Protein AF-A0A4U2DDN2-F1 (afdb_monomer_lite)

Radius of gy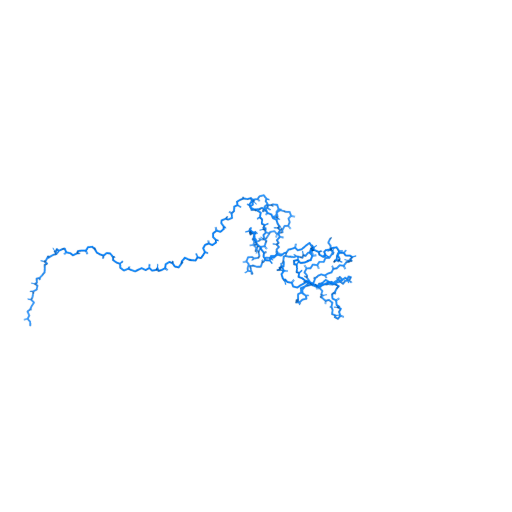ration: 30.05 Å; chains: 1; bounding box: 52×94×70 Å

Secondary structure (DSSP, 8-state):
---------------------------------PPTT-EEEEEEEETTT--EEEEEEEESSHHHHHHHHHHT----TTEEEEEES--SEE--TTBSS-EETT-EEEEEES---SSPPTT---SEEEEGGGTGGGHHHHTTS-EEEE-TT--EEEES--

Structure (mmCIF, N/CA/C/O backbone):
data_AF-A0A4U2DDN2-F1
#
_entry.id   AF-A0A4U2DDN2-F1
#
loop_
_atom_site.group_PDB
_atom_site.id
_atom_site.type_symbol
_atom_site.label_atom_id
_atom_site.label_alt_id
_atom_site.label_comp_id
_atom_site.label_asym_id
_atom_site.label_entity_id
_atom_site.label_seq_id
_atom_site.pdbx_PDB_ins_code
_atom_site.Cartn_x
_atom_site.Cartn_y
_atom_site.Cartn_z
_atom_site.occupancy
_atom_site.B_iso_or_equiv
_atom_site.auth_seq_id
_atom_site.auth_comp_id
_atom_site.auth_asym_id
_atom_site.auth_atom_id
_atom_site.pdbx_PDB_model_num
ATOM 1 N N . MET A 1 1 ? 34.242 -80.329 -28.094 1.00 45.47 1 MET A N 1
ATOM 2 C CA . MET A 1 1 ? 35.420 -79.577 -28.574 1.00 45.47 1 MET A CA 1
ATOM 3 C C . MET A 1 1 ? 35.323 -79.455 -30.085 1.00 45.47 1 MET A C 1
ATOM 5 O O . MET A 1 1 ? 35.301 -80.494 -30.723 1.00 45.47 1 MET A O 1
ATOM 9 N N . ALA A 1 2 ? 35.199 -78.236 -30.619 1.00 41.28 2 ALA A N 1
ATOM 10 C CA . ALA A 1 2 ? 35.691 -77.794 -31.934 1.00 41.28 2 ALA A CA 1
ATOM 11 C C . ALA A 1 2 ? 35.120 -76.393 -32.226 1.00 41.28 2 ALA A C 1
ATOM 13 O O . ALA A 1 2 ? 33.911 -76.209 -32.323 1.00 41.28 2 ALA A O 1
ATOM 14 N N . GLN A 1 3 ? 36.016 -75.411 -32.307 1.00 37.06 3 GLN A N 1
ATOM 15 C CA . GLN A 1 3 ? 35.771 -74.051 -32.787 1.00 37.06 3 GLN A CA 1
ATOM 16 C C . GLN A 1 3 ? 35.784 -74.025 -34.325 1.00 37.06 3 GLN A C 1
ATOM 18 O O . GLN A 1 3 ? 36.588 -74.747 -34.909 1.00 37.06 3 GLN A O 1
ATOM 23 N N . ARG A 1 4 ? 35.019 -73.123 -34.962 1.00 39.59 4 ARG A N 1
ATOM 24 C CA . ARG A 1 4 ? 35.520 -71.942 -35.716 1.00 39.59 4 ARG A CA 1
ATOM 25 C C . ARG A 1 4 ? 34.485 -71.396 -36.718 1.00 39.59 4 ARG A C 1
ATOM 27 O O . ARG A 1 4 ? 34.096 -72.075 -37.653 1.00 39.59 4 ARG A O 1
ATOM 34 N N . ASN A 1 5 ? 34.160 -70.121 -36.497 1.00 36.34 5 ASN A N 1
ATOM 35 C CA . ASN A 1 5 ? 34.143 -68.973 -37.416 1.00 36.34 5 ASN A CA 1
ATOM 36 C C . ASN A 1 5 ? 33.514 -69.111 -38.813 1.00 36.34 5 ASN A C 1
ATOM 38 O O . ASN A 1 5 ? 34.061 -69.816 -39.653 1.00 36.34 5 ASN A O 1
ATOM 42 N N . SER A 1 6 ? 32.528 -68.245 -39.105 1.00 38.56 6 SER A N 1
ATOM 43 C CA . SER A 1 6 ? 32.507 -67.375 -40.303 1.00 38.56 6 SER A CA 1
ATOM 44 C C . SER A 1 6 ? 31.387 -66.314 -40.237 1.00 38.56 6 SER A C 1
ATOM 46 O O . SER A 1 6 ? 30.208 -66.646 -40.273 1.00 38.56 6 SER A O 1
ATOM 48 N N . THR A 1 7 ? 31.776 -65.039 -40.215 1.00 41.06 7 THR A N 1
ATOM 49 C CA . THR A 1 7 ? 31.052 -63.851 -40.735 1.00 41.06 7 THR A CA 1
ATOM 50 C C . THR A 1 7 ? 32.152 -62.916 -41.274 1.00 41.06 7 THR A C 1
ATOM 52 O O . THR A 1 7 ? 33.252 -62.975 -40.711 1.00 41.06 7 THR A O 1
ATOM 55 N N . PRO A 1 8 ? 31.964 -62.097 -42.337 1.00 45.03 8 PRO A N 1
ATOM 56 C CA . PRO A 1 8 ? 30.841 -61.172 -42.585 1.00 45.03 8 PRO A CA 1
ATOM 57 C C . PRO A 1 8 ? 30.315 -61.245 -44.051 1.00 45.03 8 PRO A C 1
ATOM 59 O O . PRO A 1 8 ? 30.846 -61.986 -44.868 1.00 45.03 8 PRO A O 1
ATOM 62 N N . THR A 1 9 ? 29.223 -60.592 -44.468 1.00 36.56 9 THR A N 1
ATOM 63 C CA . THR A 1 9 ? 29.243 -59.215 -45.008 1.00 36.56 9 THR A CA 1
ATOM 64 C C . THR A 1 9 ? 27.821 -58.654 -45.148 1.00 36.56 9 THR A C 1
ATOM 66 O O . THR A 1 9 ? 26.875 -59.352 -45.499 1.00 36.56 9 THR A O 1
ATOM 69 N N . LEU A 1 10 ? 27.744 -57.361 -44.851 1.00 38.75 10 LEU A N 1
ATOM 70 C CA . LEU A 1 10 ? 26.628 -56.425 -44.833 1.00 38.75 10 LEU A CA 1
ATOM 71 C C . LEU A 1 10 ? 26.060 -56.149 -46.241 1.00 38.75 10 LEU A C 1
ATOM 73 O O . LEU A 1 10 ? 26.831 -55.884 -47.161 1.00 38.75 10 LEU A O 1
ATOM 77 N N . SER A 1 11 ? 24.736 -56.068 -46.396 1.00 34.28 11 SER A N 1
ATOM 78 C CA . SER A 1 11 ? 24.125 -55.024 -47.237 1.00 34.28 11 SER A CA 1
ATOM 79 C C . SER A 1 11 ? 22.628 -54.833 -46.962 1.00 34.28 11 SER A C 1
ATOM 81 O O . SER A 1 11 ? 21.821 -55.753 -47.041 1.00 34.28 11 SER A O 1
ATOM 83 N N . THR A 1 12 ? 22.310 -53.561 -46.701 1.00 38.22 12 THR A N 1
ATOM 84 C CA . THR A 1 12 ? 21.031 -52.854 -46.894 1.00 38.22 12 THR A CA 1
ATOM 85 C C . THR A 1 12 ? 19.813 -53.256 -46.060 1.00 38.22 12 THR A C 1
ATOM 87 O O . THR A 1 12 ? 19.016 -54.101 -46.450 1.00 38.22 12 THR A O 1
ATOM 90 N N . LEU A 1 13 ? 19.586 -52.496 -44.980 1.00 35.66 13 LEU A N 1
ATOM 91 C CA . LEU A 1 13 ? 18.258 -52.271 -44.408 1.00 35.66 13 LEU A CA 1
ATOM 92 C C . LEU A 1 13 ? 18.101 -50.802 -43.978 1.00 35.66 13 LEU A C 1
ATOM 94 O O . LEU A 1 13 ? 18.725 -50.342 -43.030 1.00 35.66 13 LEU A O 1
ATOM 98 N N . ASN A 1 14 ? 17.296 -50.098 -44.774 1.00 39.62 14 ASN A N 1
ATOM 99 C CA . ASN A 1 14 ? 16.329 -49.044 -44.461 1.00 39.62 14 ASN A CA 1
ATOM 100 C C . ASN A 1 14 ? 16.609 -48.104 -43.276 1.00 39.62 14 ASN A C 1
ATOM 102 O O . ASN A 1 14 ? 16.499 -48.473 -42.109 1.00 39.62 14 ASN A O 1
ATOM 106 N N . SER A 1 15 ? 16.808 -46.827 -43.610 1.00 42.94 15 SER A N 1
ATOM 107 C CA . SER A 1 15 ? 16.691 -45.698 -42.691 1.00 42.94 15 SER A CA 1
ATOM 108 C C . SER A 1 15 ? 15.261 -45.586 -42.151 1.00 42.94 15 SER A C 1
ATOM 110 O O . SER A 1 15 ? 14.351 -45.189 -42.875 1.00 42.94 15 SER A O 1
ATOM 112 N N . ALA A 1 16 ? 15.072 -45.887 -40.870 1.00 38.81 16 ALA A N 1
ATOM 113 C CA . ALA A 1 16 ? 13.915 -45.454 -40.094 1.00 38.81 16 ALA A CA 1
ATOM 114 C C . ALA A 1 16 ? 14.423 -44.935 -38.744 1.00 38.81 16 ALA A C 1
ATOM 116 O O . ALA A 1 16 ? 14.833 -45.697 -37.870 1.00 38.81 16 ALA A O 1
ATOM 117 N N . THR A 1 17 ? 14.476 -43.612 -38.615 1.00 39.94 17 THR A N 1
ATOM 118 C CA . THR A 1 17 ? 14.983 -42.918 -37.432 1.00 39.94 17 THR A CA 1
ATOM 119 C C . THR A 1 17 ? 13.972 -42.996 -36.288 1.00 39.94 17 THR A C 1
ATOM 121 O O . THR A 1 17 ? 12.871 -42.470 -36.390 1.00 39.94 17 THR A O 1
ATOM 124 N N . ASN A 1 18 ? 14.398 -43.675 -35.222 1.00 38.28 18 ASN A N 1
ATOM 125 C CA . ASN A 1 18 ? 14.195 -43.427 -33.790 1.00 38.28 18 ASN A CA 1
ATOM 126 C C . ASN A 1 18 ? 12.885 -42.804 -33.250 1.00 38.28 18 ASN A C 1
ATOM 128 O O . ASN A 1 18 ? 12.577 -41.635 -33.450 1.00 38.28 18 ASN A O 1
ATOM 132 N N . VAL A 1 19 ? 12.230 -43.613 -32.408 1.00 37.09 19 VAL A N 1
ATOM 133 C CA . VAL A 1 19 ? 11.708 -43.350 -31.047 1.00 37.09 19 VAL A CA 1
ATOM 134 C C . VAL A 1 19 ? 11.626 -41.902 -30.504 1.00 37.09 19 VAL A C 1
ATOM 136 O O . VAL A 1 19 ? 12.631 -41.250 -30.254 1.00 37.09 19 VAL A O 1
ATOM 139 N N . SER A 1 20 ? 10.379 -41.510 -30.195 1.00 43.75 20 SER A N 1
ATOM 140 C CA . SER A 1 20 ? 9.852 -40.808 -29.000 1.00 43.75 20 SER A CA 1
ATOM 141 C C . SER A 1 20 ? 10.719 -39.786 -28.236 1.00 43.75 20 SER A C 1
ATOM 143 O O . SER A 1 20 ? 11.684 -40.158 -27.574 1.00 43.75 20 SER A O 1
ATOM 145 N N . SER A 1 21 ? 10.204 -38.558 -28.075 1.00 36.28 21 SER A N 1
ATOM 146 C CA . SER A 1 21 ? 9.856 -38.023 -26.739 1.00 36.28 21 SER A CA 1
ATOM 147 C C . SER A 1 21 ? 9.115 -36.678 -26.792 1.00 36.28 21 SER A C 1
ATOM 149 O O . SER A 1 21 ? 9.416 -35.801 -27.594 1.00 36.28 21 SER A O 1
ATOM 151 N N . LEU A 1 22 ? 8.193 -36.546 -25.835 1.00 39.75 22 LEU A N 1
ATOM 152 C CA . LEU A 1 22 ? 7.596 -35.320 -25.307 1.00 39.75 22 LEU A CA 1
ATOM 153 C C . LEU A 1 22 ? 6.483 -34.661 -26.136 1.00 39.75 22 LEU A C 1
ATOM 155 O O . LEU A 1 22 ? 6.694 -33.786 -26.973 1.00 39.75 22 LEU A O 1
ATOM 159 N N . ALA A 1 23 ? 5.252 -35.042 -25.776 1.00 43.19 23 ALA A N 1
ATOM 160 C CA . ALA A 1 23 ? 4.098 -34.163 -25.853 1.00 43.19 23 ALA A CA 1
ATOM 161 C C . ALA A 1 23 ? 4.485 -32.815 -25.231 1.00 43.19 23 ALA A C 1
ATOM 163 O O . ALA A 1 23 ? 4.702 -32.692 -24.027 1.00 43.19 23 ALA A O 1
ATOM 164 N N . ARG A 1 24 ? 4.650 -31.818 -26.094 1.00 43.81 24 ARG A N 1
ATOM 165 C CA . ARG A 1 24 ? 4.851 -30.434 -25.704 1.00 43.81 24 ARG A CA 1
ATOM 166 C C . ARG A 1 24 ? 3.473 -29.925 -25.302 1.00 43.81 24 ARG A C 1
ATOM 168 O O . ARG A 1 24 ? 2.727 -29.443 -26.148 1.00 43.81 24 ARG A O 1
ATOM 175 N N . GLU A 1 25 ? 3.111 -30.118 -24.037 1.00 41.78 25 GLU A N 1
ATOM 176 C CA . GLU A 1 25 ? 2.011 -29.370 -23.442 1.00 41.78 25 GLU A CA 1
ATOM 177 C C . GLU A 1 25 ? 2.356 -27.889 -23.601 1.00 41.78 25 GLU A C 1
ATOM 179 O O . GLU A 1 25 ? 3.305 -27.365 -23.016 1.00 41.78 25 GLU A O 1
ATOM 184 N N . SER A 1 26 ? 1.651 -27.230 -24.515 1.00 45.69 26 SER A N 1
ATOM 185 C CA . SER A 1 26 ? 1.710 -25.791 -24.671 1.00 45.69 26 SER A CA 1
ATOM 186 C C . SER A 1 26 ? 1.024 -25.180 -23.459 1.00 45.69 26 SER A C 1
ATOM 188 O O . SER A 1 26 ? -0.203 -25.070 -23.429 1.00 45.69 26 SER A O 1
ATOM 190 N N . SER A 1 27 ? 1.811 -24.785 -22.460 1.00 50.16 27 SER A N 1
ATOM 191 C CA . SER A 1 27 ? 1.363 -23.822 -21.458 1.00 50.16 27 SER A CA 1
ATOM 192 C C . SER A 1 27 ? 0.766 -22.606 -22.180 1.00 50.16 27 SER A C 1
ATOM 194 O O . SER A 1 27 ? 1.336 -22.184 -23.196 1.00 50.16 27 SER A O 1
ATOM 196 N N . PRO A 1 28 ? -0.342 -22.012 -21.704 1.00 48.38 28 PRO A N 1
ATOM 197 C CA . PRO A 1 28 ? -0.815 -20.760 -22.266 1.00 48.38 28 PRO A CA 1
ATOM 198 C C . PRO A 1 28 ? 0.266 -19.701 -22.036 1.00 48.38 28 PRO A C 1
ATOM 200 O O . PRO A 1 28 ? 0.498 -19.250 -20.915 1.00 48.38 28 PRO A O 1
ATOM 203 N N . LYS A 1 29 ? 0.965 -19.329 -23.109 1.00 44.81 29 LYS A N 1
ATOM 204 C CA . LYS A 1 29 ? 1.785 -18.125 -23.160 1.00 44.81 29 LYS A CA 1
ATOM 205 C C . LYS A 1 29 ? 0.844 -16.928 -23.126 1.00 44.81 29 LYS A C 1
ATOM 207 O O . LYS A 1 29 ? 0.439 -16.437 -24.173 1.00 44.81 29 LYS A O 1
ATOM 212 N N . ASN A 1 30 ? 0.568 -16.412 -21.937 1.00 47.28 30 ASN A N 1
ATOM 213 C CA . ASN A 1 30 ? 0.422 -14.968 -21.810 1.00 47.28 30 ASN A CA 1
ATOM 214 C C . ASN A 1 30 ? 1.838 -14.371 -21.800 1.00 47.28 30 ASN A C 1
ATOM 216 O O . ASN A 1 30 ? 2.317 -13.900 -20.775 1.00 47.28 30 ASN A O 1
ATOM 220 N N . ASP A 1 31 ? 2.526 -14.440 -22.948 1.00 48.56 31 ASP A N 1
ATOM 221 C CA . ASP A 1 31 ? 3.708 -13.617 -23.238 1.00 48.56 31 ASP A CA 1
ATOM 222 C C . ASP A 1 31 ? 3.190 -12.186 -23.466 1.00 48.56 31 ASP A C 1
ATOM 224 O O . ASP A 1 31 ? 3.097 -11.699 -24.592 1.00 48.56 31 ASP A O 1
ATOM 228 N N . ILE A 1 32 ? 2.759 -11.518 -22.394 1.00 60.91 32 ILE A N 1
ATOM 229 C CA . ILE A 1 32 ? 2.566 -10.070 -22.423 1.00 60.91 32 ILE A CA 1
ATOM 230 C C . ILE A 1 32 ? 3.976 -9.497 -22.327 1.00 60.91 32 ILE A C 1
ATOM 232 O O . ILE A 1 32 ? 4.495 -9.266 -21.237 1.00 60.91 32 ILE A O 1
ATOM 236 N N . SER A 1 33 ? 4.647 -9.360 -23.471 1.00 76.06 33 SER A N 1
ATOM 237 C CA . SER A 1 33 ? 5.920 -8.649 -23.529 1.00 76.06 33 SER A CA 1
ATOM 238 C C . SER A 1 33 ? 5.679 -7.222 -23.045 1.00 76.06 33 SER A C 1
ATOM 240 O O . SER A 1 33 ? 4.913 -6.488 -23.671 1.00 76.06 33 SER A O 1
ATOM 242 N N . LEU A 1 34 ? 6.296 -6.851 -21.925 1.00 83.25 34 LEU A N 1
ATOM 243 C CA . LEU A 1 34 ? 6.238 -5.488 -21.409 1.00 83.25 34 LEU A CA 1
ATOM 244 C C . LEU A 1 34 ? 6.896 -4.551 -22.427 1.00 83.25 34 LEU A C 1
ATOM 246 O O . LEU A 1 34 ? 8.027 -4.794 -22.851 1.00 83.25 34 LEU A O 1
ATOM 250 N N . CYS A 1 35 ? 6.185 -3.499 -22.824 1.00 86.38 35 CYS A N 1
ATOM 251 C CA . CYS A 1 35 ? 6.705 -2.497 -23.752 1.00 86.38 35 CYS A CA 1
ATOM 252 C C . CYS A 1 35 ? 7.290 -1.313 -22.978 1.00 86.38 35 CYS A C 1
ATOM 254 O O . CYS A 1 35 ? 6.788 -0.957 -21.910 1.00 86.38 35 CYS A O 1
ATOM 256 N N . GLU A 1 36 ? 8.334 -0.686 -23.518 1.00 89.38 36 GLU A N 1
ATOM 257 C CA . GLU A 1 36 ? 8.841 0.585 -22.991 1.00 89.38 36 GLU A CA 1
ATOM 258 C C . GLU A 1 36 ? 7.747 1.663 -23.070 1.00 89.38 36 GLU A C 1
ATOM 260 O O . GLU A 1 36 ? 6.996 1.726 -24.047 1.00 89.38 36 GLU A O 1
ATOM 265 N N . GLY A 1 37 ? 7.617 2.476 -22.021 1.00 88.62 37 GLY A N 1
ATOM 266 C CA . GLY A 1 37 ? 6.598 3.527 -21.926 1.00 88.62 37 GLY A CA 1
ATOM 267 C C . GLY A 1 37 ? 5.169 3.019 -21.693 1.00 88.62 37 GLY A C 1
ATOM 268 O O . GLY A 1 37 ? 4.222 3.803 -21.740 1.00 88.62 37 GLY A O 1
ATOM 269 N N . GLN A 1 38 ? 4.976 1.720 -21.442 1.00 95.19 38 GLN A N 1
ATOM 270 C CA . GLN A 1 38 ? 3.668 1.166 -21.091 1.00 95.19 38 GLN A CA 1
ATOM 271 C C . GLN A 1 38 ? 3.194 1.700 -19.732 1.00 95.19 38 GLN A C 1
ATOM 273 O O . GLN A 1 38 ? 3.962 1.717 -18.775 1.00 95.19 38 GLN A O 1
ATOM 278 N N . THR A 1 39 ? 1.922 2.090 -19.629 1.00 96.25 39 THR A N 1
ATOM 279 C CA . THR A 1 39 ? 1.304 2.503 -18.359 1.00 96.25 39 THR A CA 1
ATOM 280 C C . THR A 1 39 ? 0.947 1.296 -17.497 1.00 96.25 39 THR A C 1
ATOM 282 O O . THR A 1 39 ? 0.430 0.293 -17.995 1.00 96.25 39 THR A O 1
ATOM 285 N N . GLY A 1 40 ? 1.215 1.406 -16.202 1.00 96.75 40 GLY A N 1
ATOM 286 C CA . GLY A 1 40 ? 0.907 0.393 -15.204 1.00 96.75 40 GLY A CA 1
ATOM 287 C C . GLY A 1 40 ? 1.372 0.856 -13.833 1.00 96.75 40 GLY A C 1
ATOM 288 O O . GLY A 1 40 ? 1.219 2.023 -13.471 1.00 96.75 40 GLY A O 1
ATOM 289 N N . PHE A 1 41 ? 1.971 -0.059 -13.083 1.00 97.56 41 PHE A N 1
ATOM 290 C CA . PHE A 1 41 ? 2.426 0.177 -11.726 1.00 97.56 41 PHE A CA 1
ATOM 291 C C . PHE A 1 41 ? 3.883 -0.217 -11.582 1.00 97.56 41 PHE A C 1
ATOM 293 O O . PHE A 1 41 ? 4.303 -1.285 -12.024 1.00 97.56 41 PHE A O 1
ATOM 300 N N . ILE A 1 42 ? 4.643 0.628 -10.901 1.00 97.88 42 ILE A N 1
ATOM 301 C CA . ILE A 1 42 ? 5.965 0.279 -10.407 1.00 97.88 42 ILE A CA 1
ATOM 302 C C . ILE A 1 42 ? 5.788 -0.139 -8.948 1.00 97.88 42 ILE A C 1
ATOM 304 O O . ILE A 1 42 ? 5.157 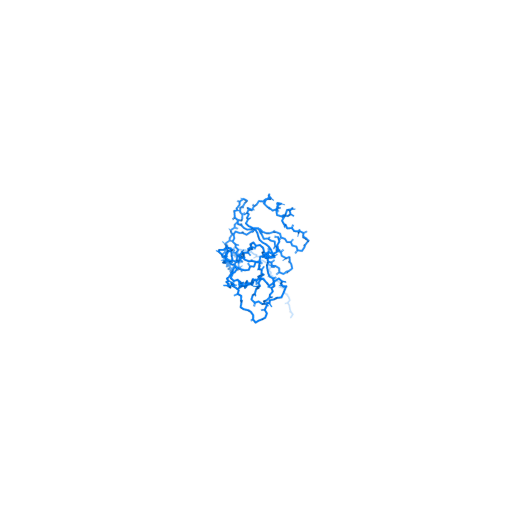0.568 -8.160 1.00 97.88 42 ILE A O 1
ATOM 308 N N . GLN A 1 43 ? 6.313 -1.308 -8.603 1.00 98.00 43 GLN A N 1
ATOM 309 C CA . GLN A 1 43 ? 6.231 -1.927 -7.284 1.00 98.00 43 GLN A CA 1
ATOM 310 C C . GLN A 1 43 ? 7.616 -2.000 -6.653 1.00 98.00 43 GLN A C 1
ATOM 312 O O . GLN A 1 43 ? 8.581 -2.338 -7.334 1.00 98.00 43 GLN A O 1
ATOM 317 N N . LEU A 1 44 ? 7.699 -1.724 -5.353 1.00 97.69 44 LEU A N 1
ATOM 318 C CA . LEU A 1 44 ? 8.851 -2.014 -4.507 1.00 97.69 44 LEU A CA 1
ATOM 319 C C . LEU A 1 44 ? 8.588 -3.331 -3.778 1.00 97.69 44 LEU A C 1
ATOM 321 O O . LEU A 1 44 ? 7.631 -3.431 -3.012 1.00 97.69 44 LEU A O 1
ATOM 325 N N . ILE A 1 45 ? 9.421 -4.335 -4.022 1.00 97.62 45 ILE A N 1
ATOM 326 C CA . ILE A 1 45 ? 9.201 -5.708 -3.568 1.00 97.62 45 ILE A CA 1
ATOM 327 C C . ILE A 1 45 ? 10.350 -6.129 -2.663 1.00 97.62 45 ILE A C 1
ATOM 329 O O . ILE A 1 45 ? 11.516 -5.966 -3.026 1.00 97.62 45 ILE A O 1
ATOM 333 N N . ASP A 1 46 ? 10.025 -6.711 -1.512 1.00 96.50 46 ASP A N 1
ATOM 334 C CA . ASP A 1 46 ? 11.014 -7.340 -0.641 1.00 96.50 46 ASP A CA 1
ATOM 335 C C . ASP A 1 46 ? 11.566 -8.623 -1.286 1.00 96.50 46 ASP A C 1
ATOM 337 O O . ASP A 1 46 ? 10.831 -9.540 -1.670 1.00 96.50 46 ASP A O 1
ATOM 341 N N . CYS A 1 47 ? 12.888 -8.714 -1.399 1.00 95.69 47 CYS A N 1
ATOM 342 C CA . CYS A 1 47 ? 13.562 -9.815 -2.077 1.00 95.69 47 CYS A CA 1
ATOM 343 C C . CYS A 1 47 ? 13.353 -11.165 -1.377 1.00 95.69 47 CYS A C 1
ATOM 345 O O . CYS A 1 47 ? 13.366 -12.193 -2.064 1.00 95.69 47 CYS A O 1
ATOM 347 N N . ASN A 1 48 ? 13.157 -11.178 -0.055 1.00 95.25 48 ASN A N 1
ATOM 348 C CA . ASN A 1 48 ? 13.084 -12.398 0.750 1.00 95.25 48 ASN A CA 1
ATOM 349 C C . ASN A 1 48 ? 11.662 -12.973 0.792 1.00 95.25 48 ASN A C 1
ATOM 351 O O . ASN A 1 48 ? 11.440 -14.126 0.427 1.00 95.25 48 ASN A O 1
ATOM 355 N N . SER A 1 49 ? 10.699 -12.159 1.209 1.00 95.12 49 SER A N 1
ATOM 356 C CA . SER A 1 49 ? 9.290 -12.513 1.402 1.00 95.12 49 SER A CA 1
ATOM 357 C C . SER A 1 49 ? 8.455 -12.426 0.127 1.00 95.12 49 SER A C 1
ATOM 359 O O . SER A 1 49 ? 7.370 -13.002 0.079 1.00 95.12 49 SER A O 1
ATOM 361 N N . LYS A 1 50 ? 8.952 -11.724 -0.902 1.00 95.06 50 LYS A N 1
ATOM 362 C CA . LYS A 1 50 ? 8.223 -11.405 -2.142 1.00 95.06 50 LYS A CA 1
ATOM 363 C C . LYS A 1 50 ? 6.978 -10.541 -1.931 1.00 95.06 50 LYS A C 1
ATOM 365 O O . LYS A 1 50 ? 6.136 -10.472 -2.821 1.00 95.06 50 LYS A O 1
ATOM 370 N N . GLN A 1 51 ? 6.863 -9.872 -0.786 1.00 95.25 51 GLN A N 1
ATOM 371 C CA . GLN A 1 51 ? 5.764 -8.949 -0.522 1.00 95.25 51 GLN A CA 1
ATOM 372 C C . GLN A 1 51 ? 5.971 -7.617 -1.245 1.00 95.25 51 GLN A C 1
ATOM 374 O O . GLN A 1 51 ? 7.093 -7.110 -1.329 1.00 95.25 51 GLN A O 1
ATOM 379 N N . VAL A 1 52 ? 4.875 -7.039 -1.743 1.00 97.25 52 VAL A N 1
ATOM 380 C CA . VAL A 1 52 ? 4.854 -5.684 -2.300 1.00 97.25 52 VAL A CA 1
ATOM 381 C C . VAL A 1 52 ? 4.797 -4.699 -1.136 1.00 97.25 52 VAL A C 1
ATOM 383 O O . VAL A 1 52 ? 3.777 -4.574 -0.470 1.00 97.25 52 VAL A O 1
ATOM 386 N N . LEU A 1 53 ? 5.898 -3.996 -0.890 1.00 96.25 53 LEU A N 1
ATOM 387 C CA . LEU A 1 53 ? 6.015 -3.027 0.201 1.00 96.25 53 LEU A CA 1
ATOM 388 C C . LEU A 1 53 ? 5.372 -1.688 -0.161 1.00 96.25 53 LEU A C 1
ATOM 390 O O . LEU A 1 53 ? 4.761 -1.030 0.673 1.00 96.25 53 LEU A O 1
ATOM 394 N N . ALA A 1 54 ? 5.520 -1.268 -1.416 1.00 96.62 54 ALA A N 1
ATOM 395 C CA . ALA A 1 54 ? 4.966 -0.021 -1.919 1.00 96.62 54 ALA A CA 1
ATOM 396 C C . ALA A 1 54 ? 4.678 -0.125 -3.416 1.00 96.62 54 ALA A C 1
ATOM 398 O O . ALA A 1 54 ? 5.311 -0.887 -4.142 1.00 96.62 54 ALA A O 1
ATOM 399 N N . GLN A 1 55 ? 3.739 0.688 -3.889 1.00 96.81 55 GLN A N 1
ATOM 400 C CA . GLN A 1 55 ? 3.400 0.797 -5.302 1.00 96.81 55 GLN A CA 1
ATOM 401 C C . GLN A 1 55 ? 3.074 2.242 -5.686 1.00 96.81 55 GLN A C 1
ATOM 403 O O . GLN A 1 55 ? 2.512 2.988 -4.878 1.00 96.81 55 GLN A O 1
ATOM 408 N N . ARG A 1 56 ? 3.402 2.627 -6.923 1.00 96.19 56 ARG A N 1
ATOM 409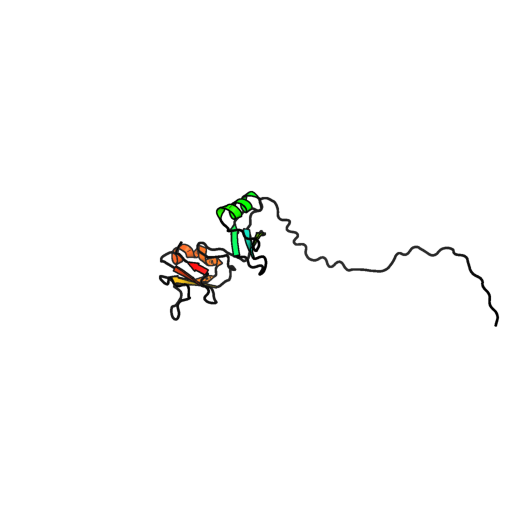 C CA . ARG A 1 56 ? 2.953 3.871 -7.567 1.00 96.19 56 ARG A CA 1
ATOM 410 C C . ARG A 1 56 ? 2.577 3.603 -9.020 1.00 96.19 56 ARG A C 1
ATOM 412 O O . ARG A 1 56 ? 3.175 2.745 -9.666 1.00 96.19 56 ARG A O 1
ATOM 419 N N . GLU A 1 57 ? 1.591 4.336 -9.521 1.00 95.50 57 GLU A N 1
ATOM 420 C CA . GLU A 1 57 ? 1.327 4.394 -10.959 1.00 95.50 57 GLU A CA 1
ATOM 421 C C . GLU A 1 57 ? 2.523 5.016 -11.682 1.00 95.50 57 GLU A C 1
ATOM 423 O O . GLU A 1 57 ? 3.174 5.927 -11.164 1.00 95.50 57 GLU A O 1
ATOM 428 N N . GLY A 1 58 ? 2.832 4.508 -12.871 1.00 95.50 58 GLY A N 1
ATOM 429 C CA . GLY A 1 58 ? 3.973 4.981 -13.642 1.00 95.50 58 GLY A CA 1
ATOM 430 C C . GLY A 1 58 ? 4.091 4.324 -15.008 1.00 95.50 58 GLY A C 1
ATOM 431 O O . GLY A 1 58 ? 3.269 3.490 -15.403 1.00 95.50 58 GLY A O 1
ATOM 432 N N . LEU A 1 59 ? 5.132 4.722 -15.734 1.00 96.88 59 LEU A N 1
ATOM 433 C CA . LEU A 1 59 ? 5.482 4.148 -17.025 1.00 96.88 59 LEU A CA 1
ATOM 434 C C . LEU A 1 59 ? 6.600 3.115 -16.867 1.00 96.88 59 LEU A C 1
ATOM 436 O O . LEU A 1 59 ? 7.456 3.225 -15.990 1.00 96.88 59 LEU A O 1
ATOM 440 N N . ASN A 1 60 ? 6.612 2.119 -17.747 1.00 96.81 60 ASN A N 1
ATOM 441 C CA . ASN A 1 60 ? 7.717 1.177 -17.877 1.00 96.81 60 ASN A CA 1
ATOM 442 C C . ASN A 1 60 ? 8.893 1.819 -18.634 1.00 96.81 60 ASN A C 1
ATOM 444 O O . ASN A 1 60 ? 9.171 1.463 -19.779 1.00 96.81 60 ASN A O 1
ATOM 448 N N . ASP A 1 61 ? 9.534 2.814 -18.030 1.00 96.12 61 ASP A N 1
ATOM 449 C CA . ASP A 1 61 ? 10.710 3.488 -18.575 1.00 96.12 61 ASP A CA 1
ATOM 450 C C . ASP A 1 61 ? 11.729 3.831 -17.482 1.00 96.12 61 ASP A C 1
ATOM 452 O O . ASP A 1 61 ? 11.408 3.920 -16.298 1.00 96.12 61 ASP A O 1
ATOM 456 N N . GLU A 1 62 ? 12.985 4.025 -17.881 1.00 96.56 62 GLU A N 1
ATOM 457 C CA . GLU A 1 62 ? 14.076 4.272 -16.932 1.00 96.56 62 GLU A CA 1
ATOM 458 C C . GLU A 1 62 ? 13.837 5.539 -16.094 1.00 96.56 62 GLU A C 1
ATOM 460 O O . GLU A 1 62 ? 14.128 5.562 -14.902 1.00 96.56 62 GLU A O 1
ATOM 465 N N . ALA A 1 63 ? 13.254 6.585 -16.688 1.00 96.50 63 ALA A N 1
ATOM 466 C CA . ALA A 1 63 ? 13.021 7.858 -16.011 1.00 96.50 63 ALA A CA 1
ATOM 467 C C . ALA A 1 63 ? 12.050 7.722 -14.826 1.00 96.50 63 ALA A C 1
ATOM 469 O O . ALA A 1 63 ? 12.299 8.283 -13.756 1.00 96.50 63 ALA A O 1
ATOM 470 N N . SER A 1 64 ? 10.974 6.950 -14.991 1.00 96.62 64 SER A N 1
ATOM 471 C CA . SER A 1 64 ? 9.998 6.675 -13.934 1.00 96.62 64 SER A CA 1
ATOM 472 C C . SER A 1 64 ? 10.624 5.870 -12.795 1.00 96.62 64 SER A C 1
ATOM 474 O O . SER A 1 64 ? 10.401 6.173 -11.620 1.00 96.62 64 SER A O 1
ATOM 476 N N . PHE A 1 65 ? 11.461 4.881 -13.124 1.00 96.75 65 PHE A N 1
ATOM 477 C CA . PHE A 1 65 ? 12.187 4.107 -12.119 1.00 96.75 65 PHE A CA 1
ATOM 478 C C . PHE A 1 65 ? 13.190 4.979 -11.353 1.00 96.75 65 PHE A C 1
ATOM 480 O O . PHE A 1 65 ? 13.199 4.965 -10.123 1.00 96.75 65 PHE A O 1
ATOM 487 N N . GLU A 1 66 ? 14.005 5.768 -12.051 1.00 96.56 66 GLU A N 1
ATOM 488 C CA . GLU A 1 66 ? 15.002 6.646 -11.431 1.00 96.56 66 GLU A CA 1
ATOM 489 C C . GLU A 1 66 ? 14.368 7.722 -10.546 1.00 96.56 66 GLU A C 1
ATOM 491 O O . GLU A 1 66 ? 14.879 8.010 -9.458 1.00 96.56 66 GLU A O 1
ATOM 496 N N . TYR A 1 67 ? 13.217 8.269 -10.950 1.00 96.81 67 TYR A N 1
ATOM 497 C CA . TYR A 1 67 ? 12.471 9.213 -10.125 1.00 96.81 67 TYR A CA 1
ATOM 498 C C . TYR A 1 67 ? 12.078 8.597 -8.778 1.00 96.81 67 TYR A C 1
ATOM 500 O O . TYR A 1 67 ? 12.340 9.202 -7.735 1.00 96.81 67 TYR A O 1
ATOM 508 N N . LEU A 1 68 ? 11.496 7.394 -8.791 1.00 96.69 68 LEU A N 1
ATOM 509 C CA . LEU A 1 68 ? 11.060 6.710 -7.573 1.00 96.69 68 LEU A CA 1
ATOM 510 C C . LEU A 1 68 ? 12.248 6.324 -6.682 1.00 96.69 68 LEU A C 1
ATOM 512 O O . LEU A 1 68 ? 12.195 6.590 -5.482 1.00 96.69 68 LEU A O 1
ATOM 516 N N . LYS A 1 69 ? 13.336 5.788 -7.257 1.00 94.81 69 LYS A N 1
ATOM 517 C CA . LYS A 1 69 ? 14.571 5.455 -6.516 1.00 94.81 69 LYS A CA 1
ATOM 518 C C . LYS A 1 69 ? 15.198 6.669 -5.833 1.00 94.81 69 LYS A C 1
ATOM 520 O O . LYS A 1 69 ? 15.780 6.533 -4.764 1.00 94.81 69 LYS A O 1
ATOM 525 N N . THR A 1 70 ? 15.137 7.833 -6.479 1.00 94.00 70 THR A N 1
ATOM 526 C CA . THR A 1 70 ? 15.844 9.035 -6.015 1.00 94.00 70 THR A CA 1
ATOM 527 C C . THR A 1 70 ? 15.008 9.862 -5.044 1.00 94.00 70 THR A C 1
ATOM 529 O O . THR A 1 70 ? 15.557 10.441 -4.111 1.00 94.00 70 THR A O 1
ATOM 532 N N . ASN A 1 71 ? 13.691 9.945 -5.259 1.00 94.31 71 ASN A N 1
ATOM 533 C CA . ASN A 1 71 ? 12.850 10.943 -4.591 1.00 94.31 71 ASN A CA 1
ATOM 534 C C . ASN A 1 71 ? 11.772 10.353 -3.681 1.00 94.31 71 ASN A C 1
ATOM 536 O O . ASN A 1 71 ? 11.234 11.085 -2.854 1.00 94.31 71 ASN A O 1
ATOM 540 N N . VAL A 1 72 ? 11.412 9.076 -3.846 1.00 92.88 72 VAL A N 1
ATOM 541 C CA . VAL A 1 72 ? 10.223 8.510 -3.188 1.00 92.88 72 VAL A CA 1
ATOM 542 C C . VAL A 1 72 ? 10.575 7.345 -2.273 1.00 92.88 72 VAL A C 1
ATOM 544 O O . VAL A 1 72 ? 10.073 7.278 -1.154 1.00 92.88 72 VAL A O 1
ATOM 547 N N . TRP A 1 73 ? 11.430 6.427 -2.720 1.00 94.44 73 TRP A N 1
ATOM 548 C CA . TRP A 1 73 ? 11.731 5.197 -1.993 1.00 94.44 73 TRP A CA 1
ATOM 549 C C . TRP A 1 73 ? 13.180 5.131 -1.544 1.00 94.44 73 TRP A C 1
ATOM 551 O O . TRP A 1 73 ? 14.105 5.414 -2.300 1.00 94.44 73 TRP A O 1
ATOM 561 N N . ASN A 1 74 ? 13.377 4.688 -0.304 1.00 87.69 74 ASN A N 1
ATOM 562 C CA . ASN A 1 74 ? 14.701 4.382 0.209 1.00 87.69 74 ASN A CA 1
ATOM 563 C C . ASN A 1 74 ? 15.134 2.995 -0.284 1.00 87.69 74 ASN A C 1
ATOM 565 O O . ASN A 1 74 ? 14.639 1.972 0.191 1.00 87.69 74 ASN A O 1
ATOM 569 N N . MET A 1 75 ? 16.048 2.966 -1.250 1.00 92.44 75 MET A N 1
ATOM 570 C CA . MET A 1 75 ? 16.527 1.724 -1.850 1.00 92.44 75 MET A CA 1
ATOM 571 C C . MET A 1 75 ? 17.572 1.041 -0.960 1.00 92.44 75 MET A C 1
ATOM 573 O O . MET A 1 75 ? 18.585 1.632 -0.589 1.00 92.44 75 MET A O 1
ATOM 577 N N . SER A 1 76 ? 17.359 -0.242 -0.669 1.00 92.31 76 SER A N 1
ATOM 578 C CA . SER A 1 76 ? 18.333 -1.126 -0.018 1.00 92.31 76 SER A CA 1
ATOM 579 C C . SER A 1 76 ? 18.680 -2.308 -0.932 1.00 92.31 76 SER A C 1
ATOM 581 O O . SER A 1 76 ? 18.128 -2.452 -2.021 1.00 92.31 76 SER A O 1
ATOM 583 N N . LYS A 1 77 ? 19.609 -3.174 -0.507 1.00 93.69 77 LYS A N 1
ATOM 584 C CA . LYS A 1 77 ? 19.953 -4.399 -1.256 1.00 93.69 77 LYS A CA 1
ATOM 585 C C . LYS A 1 77 ? 18.869 -5.479 -1.173 1.00 93.69 77 LYS A C 1
ATOM 587 O O . LYS A 1 77 ? 18.892 -6.413 -1.969 1.00 93.69 77 LYS A O 1
ATOM 592 N N . ASP A 1 78 ? 17.951 -5.342 -0.223 1.00 95.94 78 ASP A N 1
ATOM 593 C CA . ASP A 1 78 ? 16.914 -6.329 0.074 1.00 95.94 78 ASP A CA 1
ATOM 594 C C . ASP A 1 78 ? 15.585 -5.998 -0.613 1.00 95.94 78 ASP A C 1
ATOM 596 O O . ASP A 1 78 ? 14.609 -6.718 -0.436 1.00 95.94 78 ASP A O 1
ATOM 600 N N . VAL A 1 79 ? 15.545 -4.940 -1.427 1.00 96.44 79 VAL A N 1
ATOM 601 C CA . VAL A 1 79 ? 14.365 -4.548 -2.200 1.00 96.44 79 VAL A CA 1
ATOM 602 C C . VAL A 1 79 ? 14.689 -4.430 -3.681 1.00 96.44 79 VAL A C 1
ATOM 604 O O . VAL A 1 79 ? 15.800 -4.073 -4.077 1.00 96.44 79 VAL A O 1
ATOM 607 N N . VAL A 1 80 ? 13.695 -4.710 -4.515 1.00 96.69 80 VAL A N 1
ATOM 608 C CA . VAL A 1 80 ? 13.780 -4.564 -5.967 1.00 96.69 80 VAL A CA 1
ATOM 609 C C . VAL A 1 80 ? 12.567 -3.812 -6.487 1.00 96.69 80 VAL A C 1
ATOM 611 O O . VAL A 1 80 ? 11.476 -3.919 -5.931 1.00 96.69 80 VAL A O 1
ATOM 614 N N . MET A 1 81 ? 12.760 -3.048 -7.560 1.00 97.06 81 MET A N 1
ATOM 615 C CA . MET A 1 81 ? 11.656 -2.431 -8.282 1.00 97.06 81 MET A CA 1
ATOM 616 C C . MET A 1 81 ? 11.257 -3.278 -9.481 1.00 97.06 81 MET A C 1
ATOM 618 O O . MET A 1 81 ? 12.117 -3.739 -10.232 1.00 97.06 81 MET A O 1
ATOM 622 N N . GLN A 1 82 ? 9.956 -3.441 -9.683 1.00 96.56 82 GLN A N 1
ATOM 623 C CA . GLN A 1 82 ? 9.398 -4.174 -10.811 1.00 96.56 82 GLN A CA 1
ATOM 624 C C . GLN A 1 82 ? 8.213 -3.415 -11.399 1.00 96.56 82 GLN A C 1
ATOM 626 O O . GLN A 1 82 ? 7.400 -2.865 -10.662 1.00 96.56 82 GLN A O 1
ATOM 631 N N . PHE A 1 83 ? 8.100 -3.411 -12.726 1.00 97.75 83 PHE A N 1
ATOM 632 C CA . PHE A 1 83 ? 6.909 -2.918 -13.406 1.00 97.75 83 PHE A CA 1
ATOM 633 C C . PHE A 1 83 ? 5.903 -4.050 -13.624 1.00 97.75 83 PHE A C 1
ATOM 635 O O . PHE A 1 83 ? 6.271 -5.146 -14.058 1.00 97.75 83 PHE A O 1
ATOM 642 N N . VAL A 1 84 ? 4.627 -3.760 -13.379 1.00 96.75 84 VAL A N 1
ATOM 643 C CA . VAL A 1 84 ? 3.494 -4.640 -13.668 1.00 96.75 84 VAL A CA 1
ATOM 644 C C . VAL A 1 84 ? 2.371 -3.852 -14.338 1.00 96.75 84 VAL A C 1
ATOM 646 O O . VAL A 1 84 ? 2.077 -2.718 -13.977 1.00 96.75 84 VAL A O 1
ATOM 649 N N . VAL A 1 85 ? 1.707 -4.459 -15.322 1.00 96.44 85 VAL A N 1
ATOM 650 C CA . VAL A 1 85 ? 0.576 -3.821 -16.027 1.00 96.44 85 VAL A CA 1
ATOM 651 C C . VAL A 1 85 ? -0.669 -3.774 -15.142 1.00 96.44 85 VAL A C 1
ATOM 653 O O . VAL A 1 85 ? -1.457 -2.836 -15.196 1.00 96.44 85 VAL A O 1
ATOM 656 N N . GLN A 1 86 ? -0.854 -4.815 -14.336 1.00 95.50 86 GLN A N 1
ATOM 657 C CA . GLN A 1 86 ? -1.983 -4.983 -13.437 1.00 95.50 86 GLN A CA 1
ATOM 658 C C . GLN A 1 86 ? -1.486 -5.468 -12.087 1.00 95.50 86 GLN A C 1
ATOM 660 O O . GLN A 1 86 ? -0.447 -6.116 -11.982 1.00 95.50 86 GLN A O 1
ATOM 665 N N . THR A 1 87 ? -2.261 -5.145 -11.066 1.00 96.19 87 THR A N 1
ATOM 666 C CA . THR A 1 87 ? -1.940 -5.416 -9.674 1.00 96.19 87 THR A CA 1
ATOM 667 C C . THR A 1 87 ? -3.231 -5.561 -8.885 1.00 96.19 87 THR A C 1
ATOM 669 O O . THR A 1 87 ? -4.233 -4.878 -9.139 1.00 96.19 87 THR A O 1
ATOM 672 N N . ASP A 1 88 ? -3.204 -6.474 -7.932 1.00 96.75 88 ASP A N 1
ATOM 673 C CA . ASP A 1 88 ? -4.195 -6.664 -6.882 1.00 96.75 88 ASP A CA 1
ATOM 674 C C . ASP A 1 88 ? -3.904 -5.800 -5.646 1.00 96.75 88 ASP A C 1
ATOM 676 O O . ASP A 1 88 ? -4.664 -5.854 -4.686 1.00 96.75 88 ASP A O 1
ATOM 680 N N . HIS A 1 89 ? -2.854 -4.975 -5.678 1.00 97.44 89 HIS A N 1
ATOM 681 C CA . HIS A 1 89 ? -2.500 -4.061 -4.599 1.00 97.44 89 HIS A CA 1
ATOM 682 C C . HIS A 1 89 ? -2.986 -2.635 -4.874 1.00 97.44 89 HIS A C 1
ATOM 684 O O . HIS A 1 89 ? -3.038 -2.172 -6.018 1.00 97.44 89 HIS A O 1
ATOM 690 N N . VAL A 1 90 ? -3.276 -1.917 -3.798 1.00 96.25 90 VAL A N 1
ATOM 691 C CA . VAL A 1 90 ? -3.450 -0.463 -3.752 1.00 96.25 90 VAL A CA 1
ATOM 692 C C . VAL A 1 90 ? -2.475 0.110 -2.740 1.00 96.25 90 VAL A C 1
ATOM 694 O O . VAL A 1 90 ? -1.994 -0.587 -1.850 1.00 96.25 90 VAL A O 1
ATOM 697 N N . HIS A 1 91 ? -2.158 1.388 -2.885 1.00 96.25 91 HIS A N 1
ATOM 698 C CA . HIS A 1 91 ? -1.353 2.100 -1.904 1.00 96.25 91 HIS A CA 1
ATOM 699 C C . HIS A 1 91 ? -2.025 3.449 -1.647 1.00 96.25 91 HIS A C 1
ATOM 701 O O . HIS A 1 91 ? -1.557 4.448 -2.205 1.00 96.25 91 HIS A O 1
ATOM 707 N N . PRO A 1 92 ? -3.131 3.451 -0.870 1.00 94.38 92 PRO A N 1
ATOM 708 C CA . PRO A 1 92 ? -3.865 4.666 -0.548 1.00 94.38 92 PRO A CA 1
ATOM 709 C C . PRO A 1 92 ? -2.939 5.736 0.019 1.00 94.38 92 PRO A C 1
ATOM 711 O O . PRO A 1 92 ? -1.883 5.443 0.600 1.00 94.38 92 PRO A O 1
ATOM 714 N N . ASN A 1 93 ? -3.332 6.994 -0.149 1.00 88.06 93 ASN A N 1
ATOM 715 C CA . ASN A 1 93 ? -2.584 8.092 0.443 1.00 88.06 93 ASN A CA 1
ATOM 716 C C . ASN A 1 93 ? -2.489 7.894 1.968 1.00 88.06 93 ASN A C 1
ATOM 718 O O . ASN A 1 93 ? -3.413 7.373 2.587 1.00 88.06 93 ASN A O 1
ATOM 722 N N . LYS A 1 94 ? -1.364 8.296 2.572 1.00 91.19 94 LYS A N 1
ATOM 723 C CA . LYS A 1 94 ? -1.088 8.179 4.019 1.00 91.19 94 LYS A CA 1
ATOM 724 C C . LYS A 1 94 ? -0.955 6.758 4.593 1.00 91.19 94 LYS A C 1
ATOM 726 O O . LYS A 1 94 ? -0.691 6.617 5.788 1.00 91.19 94 LYS A O 1
ATOM 731 N N . PHE A 1 95 ? -1.083 5.711 3.780 1.00 94.94 95 PHE A N 1
ATOM 732 C CA . PHE A 1 95 ? -0.747 4.357 4.218 1.00 94.94 95 PHE A CA 1
ATOM 733 C C . PHE A 1 95 ? 0.773 4.183 4.260 1.00 94.94 95 PHE A C 1
ATOM 735 O O . PHE A 1 95 ? 1.508 4.788 3.477 1.00 94.94 95 PHE A O 1
ATOM 742 N N . PHE A 1 96 ? 1.255 3.352 5.182 1.00 94.12 96 PHE A N 1
ATOM 743 C CA . PHE A 1 96 ? 2.688 3.090 5.344 1.00 94.12 96 PHE A CA 1
ATOM 744 C C . PHE A 1 96 ? 3.258 2.199 4.238 1.00 94.12 96 PHE A C 1
ATOM 746 O O . PHE A 1 96 ? 4.470 2.179 4.017 1.00 94.12 96 PHE A O 1
ATOM 753 N N . GLY A 1 97 ? 2.392 1.466 3.542 1.00 95.12 97 GLY A N 1
ATOM 754 C CA . GLY A 1 97 ? 2.767 0.576 2.460 1.00 95.12 97 GLY A CA 1
ATOM 755 C C . GLY A 1 97 ? 1.587 0.202 1.574 1.00 95.12 97 GLY A C 1
ATOM 756 O O . GLY A 1 97 ? 0.441 0.595 1.803 1.00 95.12 97 GLY A O 1
ATOM 757 N N . ALA A 1 98 ? 1.891 -0.570 0.537 1.00 96.69 98 ALA A N 1
ATOM 758 C CA . ALA A 1 98 ? 0.872 -1.167 -0.309 1.00 96.69 98 ALA A CA 1
ATOM 759 C C . ALA A 1 98 ? 0.155 -2.309 0.426 1.00 96.69 98 ALA A C 1
ATOM 761 O O . ALA A 1 98 ? 0.760 -3.056 1.190 1.00 96.69 98 ALA A O 1
ATOM 762 N N . 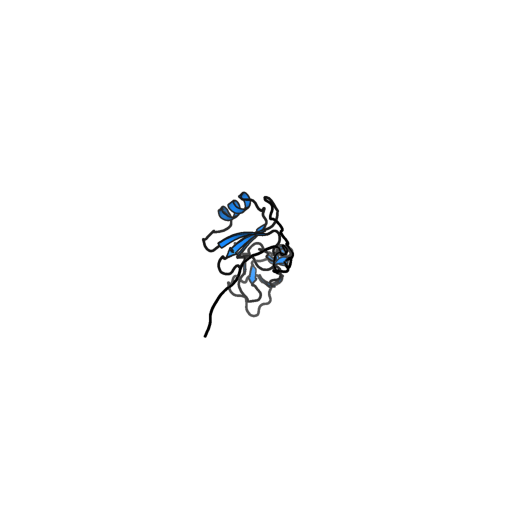VAL A 1 99 ? -1.135 -2.464 0.149 1.00 97.19 99 VAL A N 1
ATOM 763 C CA . VAL A 1 99 ? -1.999 -3.513 0.703 1.00 97.19 99 VAL A CA 1
ATOM 764 C C . VAL A 1 99 ? -2.839 -4.130 -0.414 1.00 97.19 99 VAL A C 1
ATOM 766 O O . VAL A 1 99 ? -3.028 -3.518 -1.467 1.00 97.19 99 VAL A O 1
ATOM 769 N N . LEU A 1 100 ? -3.354 -5.344 -0.212 1.00 96.81 100 LEU A N 1
ATOM 770 C CA . LEU A 1 100 ? -4.265 -5.969 -1.176 1.00 96.81 100 LEU A CA 1
ATOM 771 C C . LEU A 1 100 ? -5.576 -5.181 -1.251 1.00 96.81 100 LEU A C 1
ATOM 773 O O . LEU A 1 100 ? -6.125 -4.784 -0.227 1.00 96.81 100 LEU A O 1
ATOM 777 N N . LYS A 1 101 ? -6.115 -5.012 -2.460 1.00 97.00 101 LYS A N 1
ATOM 778 C CA . LYS A 1 101 ? -7.371 -4.292 -2.740 1.00 97.00 101 LYS A CA 1
ATOM 779 C C . LYS A 1 101 ? -8.519 -4.736 -1.845 1.00 97.00 101 LYS A C 1
ATOM 781 O O . LYS A 1 101 ? -9.237 -3.909 -1.302 1.00 97.00 101 LYS A O 1
ATOM 786 N N . HIS A 1 102 ? -8.649 -6.045 -1.659 1.00 96.94 102 HIS A N 1
ATOM 787 C CA . HIS A 1 102 ? -9.720 -6.653 -0.878 1.00 96.94 102 HIS A CA 1
ATOM 788 C C . HIS A 1 102 ? -9.427 -6.726 0.629 1.00 96.94 102 HIS A C 1
ATOM 790 O O . HIS A 1 102 ? -10.223 -7.310 1.363 1.00 96.94 102 HIS A O 1
ATOM 796 N N . SER A 1 103 ? -8.267 -6.255 1.103 1.00 96.81 103 SER A N 1
ATOM 797 C CA . SER A 1 103 ? -7.965 -6.257 2.536 1.00 96.81 103 SER A CA 1
ATOM 798 C C . SER A 1 103 ? -8.956 -5.366 3.271 1.00 96.81 103 SER A C 1
ATOM 800 O O . SER A 1 103 ? -9.269 -4.270 2.805 1.00 96.81 103 SER A O 1
ATOM 802 N N . LEU A 1 104 ? -9.440 -5.842 4.418 1.00 97.88 104 LEU A N 1
ATOM 803 C CA . LEU A 1 104 ? -10.294 -5.047 5.289 1.00 97.88 104 LEU A CA 1
ATOM 804 C C . LEU A 1 104 ? -9.464 -3.932 5.927 1.00 97.88 104 LEU A C 1
ATOM 806 O O . LEU A 1 104 ? -8.370 -4.185 6.432 1.00 97.88 104 LEU A O 1
ATOM 810 N N . VAL A 1 105 ? -10.017 -2.728 5.926 1.00 97.88 105 VAL A N 1
ATOM 811 C CA . VAL A 1 105 ? -9.462 -1.540 6.564 1.00 97.88 105 VAL A CA 1
ATOM 812 C C . VAL A 1 105 ? -10.487 -1.006 7.552 1.00 97.88 105 VAL A C 1
ATOM 814 O O . VAL A 1 105 ? -11.650 -0.798 7.201 1.00 97.88 105 VAL A O 1
ATOM 817 N N . ARG A 1 106 ? -10.038 -0.749 8.778 1.00 97.38 106 ARG A N 1
ATOM 818 C CA . ARG A 1 106 ? -10.809 -0.104 9.842 1.00 97.38 106 ARG A CA 1
ATOM 819 C C . ARG A 1 106 ? -10.167 1.227 10.185 1.00 97.38 106 ARG A C 1
ATOM 821 O O . ARG A 1 106 ? -8.982 1.276 10.496 1.00 97.38 106 ARG A O 1
ATOM 828 N N . VAL A 1 107 ? -10.943 2.300 10.141 1.00 96.06 107 VAL A N 1
ATOM 829 C CA . VAL A 1 107 ? -10.480 3.659 10.431 1.00 96.06 107 VAL A CA 1
ATOM 830 C C . VAL A 1 107 ? -11.117 4.149 11.721 1.00 96.06 107 VAL A C 1
ATOM 832 O O . VAL A 1 107 ? -12.334 4.071 11.898 1.00 96.06 107 VAL A O 1
ATOM 835 N N . TYR A 1 108 ? -10.294 4.706 12.601 1.00 94.88 108 TYR A N 1
ATOM 836 C CA . TYR A 1 108 ? -10.707 5.278 13.876 1.00 94.88 108 TYR A CA 1
ATOM 837 C C . TYR A 1 108 ? -10.329 6.751 13.932 1.00 94.88 108 TYR A C 1
ATOM 839 O O . TYR A 1 10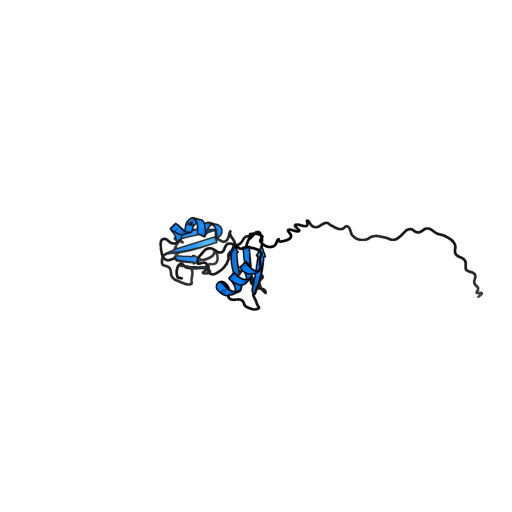8 ? -9.220 7.122 13.560 1.00 94.88 108 TYR A O 1
ATOM 847 N N . HIS A 1 109 ? -11.242 7.589 14.421 1.00 92.88 109 HIS A N 1
ATOM 848 C CA . HIS A 1 109 ? -11.006 9.022 14.595 1.00 92.88 109 HIS A CA 1
ATOM 849 C C . HIS A 1 109 ? -10.517 9.357 16.002 1.00 92.88 109 HIS A C 1
ATOM 851 O O . HIS A 1 109 ? -11.027 8.824 16.988 1.00 92.88 109 HIS A O 1
ATOM 857 N N . ASN A 1 110 ? -9.561 10.284 16.088 1.00 83.56 110 ASN A N 1
ATOM 858 C CA . ASN A 1 110 ? -8.954 10.800 17.319 1.00 83.56 110 ASN A CA 1
ATOM 859 C C . ASN A 1 110 ? -8.345 9.709 18.221 1.00 83.56 110 ASN A C 1
ATOM 861 O O . ASN A 1 110 ? -8.390 9.814 19.449 1.00 83.56 110 ASN A O 1
ATOM 865 N N . GLN A 1 111 ? -7.797 8.649 17.620 1.00 71.69 111 GLN A N 1
ATOM 866 C CA . GLN A 1 111 ? -7.186 7.515 18.318 1.00 71.69 111 GLN A CA 1
ATOM 867 C C . GLN A 1 111 ? -5.719 7.349 17.912 1.00 71.69 111 GLN A C 1
ATOM 869 O O . GLN A 1 111 ? -5.351 6.258 17.498 1.00 71.69 111 GLN A O 1
ATOM 874 N N . LEU A 1 112 ? -4.910 8.409 18.082 1.00 66.69 112 LEU A N 1
ATOM 875 C CA . LEU A 1 112 ? -3.461 8.457 17.807 1.00 66.69 112 LEU A CA 1
ATOM 876 C C . LEU A 1 112 ? -2.654 7.449 18.632 1.00 66.69 112 LEU A C 1
ATOM 878 O O . LEU A 1 112 ? -1.915 7.786 19.561 1.00 66.69 112 LEU A O 1
ATOM 882 N N . THR A 1 113 ? -2.843 6.180 18.329 1.00 75.25 113 THR A N 1
ATOM 883 C CA . THR A 1 113 ? -2.241 5.040 18.994 1.00 75.25 113 THR A CA 1
ATOM 884 C C . THR A 1 113 ? -1.780 4.061 17.935 1.00 75.25 113 THR A C 1
ATOM 886 O O . THR A 1 113 ? -2.475 3.777 16.970 1.00 75.25 113 THR A O 1
ATOM 889 N N . ASN A 1 114 ? -0.618 3.463 18.174 1.00 82.31 114 ASN A N 1
ATOM 890 C CA . ASN A 1 114 ? -0.065 2.432 17.299 1.00 82.31 114 ASN A CA 1
ATOM 891 C C . ASN A 1 114 ? -0.742 1.061 17.513 1.00 82.31 114 ASN A C 1
ATOM 893 O O . ASN A 1 114 ? -0.320 0.072 16.921 1.00 82.31 114 ASN A O 1
ATOM 897 N N . ASN A 1 115 ? -1.738 0.983 18.404 1.00 88.31 115 ASN A N 1
ATOM 898 C CA . ASN A 1 115 ? -2.527 -0.216 18.689 1.00 88.31 115 ASN A CA 1
ATOM 899 C C . ASN A 1 115 ? -4.003 0.049 18.402 1.00 88.31 115 ASN A C 1
ATOM 901 O O . ASN A 1 115 ? -4.516 1.090 18.822 1.00 88.31 115 ASN A O 1
ATOM 905 N N . GLU A 1 116 ? -4.675 -0.923 17.784 1.00 90.06 116 GLU A N 1
ATOM 906 C CA . GLU A 1 116 ? -6.106 -0.843 17.493 1.00 90.06 116 GLU A CA 1
ATOM 907 C C . GLU A 1 116 ? -6.926 -0.631 18.789 1.00 90.06 116 GLU A C 1
ATOM 909 O O . GLU A 1 116 ? -6.707 -1.332 19.789 1.00 90.06 116 GLU A O 1
ATOM 914 N N . PRO A 1 117 ? -7.871 0.329 18.814 1.00 89.00 117 PRO A N 1
ATOM 915 C CA . PRO A 1 117 ? -8.710 0.585 19.981 1.00 89.00 117 PRO A CA 1
ATOM 916 C C . PRO A 1 117 ? -9.600 -0.607 20.364 1.00 89.00 117 PRO A C 1
ATOM 918 O O . PRO A 1 117 ? -10.381 -1.119 19.564 1.00 89.00 117 PRO A O 1
ATOM 921 N N . VAL A 1 118 ? -9.565 -1.006 21.639 1.00 88.31 118 VAL A N 1
ATOM 922 C CA . VAL A 1 118 ? -10.399 -2.104 22.157 1.00 88.31 118 VAL A CA 1
ATOM 923 C C . VAL A 1 118 ? -11.757 -1.582 22.626 1.00 88.31 118 VAL A C 1
ATOM 925 O O . VAL A 1 118 ? -11.835 -0.669 23.446 1.00 88.31 118 VAL A O 1
ATOM 928 N N . GLY A 1 119 ? -12.839 -2.212 22.162 1.00 86.56 119 GLY A N 1
ATOM 929 C CA . GLY A 1 119 ? -14.206 -1.891 22.594 1.00 86.56 119 GLY A CA 1
ATOM 930 C C . GLY A 1 119 ? -14.787 -0.620 21.967 1.00 86.56 119 GLY A C 1
ATOM 931 O O . GLY A 1 119 ? -15.812 -0.124 22.433 1.00 86.56 119 GLY A O 1
ATOM 932 N N . VAL A 1 120 ? -14.147 -0.107 20.916 1.00 89.44 120 VAL A N 1
ATOM 933 C CA . VAL A 1 120 ? -14.608 1.028 20.114 1.00 89.44 120 VAL A CA 1
ATOM 934 C C . VAL A 1 120 ? -14.913 0.515 18.711 1.00 89.44 120 VAL A C 1
ATOM 936 O O . VAL A 1 120 ? -14.155 -0.283 18.164 1.00 89.44 120 VAL A O 1
ATOM 939 N N . ASN A 1 121 ? -16.024 0.958 18.128 1.00 92.81 121 ASN A N 1
ATOM 940 C CA . ASN A 1 121 ? -16.328 0.642 16.736 1.00 92.81 121 ASN A CA 1
ATOM 941 C C . ASN A 1 121 ? -15.529 1.567 15.812 1.00 92.81 121 ASN A C 1
ATOM 943 O O . ASN A 1 121 ? -15.401 2.754 16.134 1.00 92.81 121 ASN A O 1
ATOM 947 N N . PRO A 1 122 ? -15.035 1.065 14.670 1.00 95.00 122 PRO A N 1
ATOM 948 C CA . PRO A 1 122 ? -14.423 1.928 13.676 1.00 95.00 122 PRO A CA 1
ATOM 949 C C . PRO A 1 122 ? -15.436 2.963 13.188 1.00 95.00 122 PRO A C 1
ATOM 951 O O . PRO A 1 122 ? -16.631 2.684 13.061 1.00 95.00 122 PRO A O 1
ATOM 954 N N . PHE A 1 123 ? -14.947 4.170 12.923 1.00 95.12 123 PHE A N 1
ATOM 955 C CA . PHE A 1 123 ? -15.737 5.219 12.288 1.00 95.12 123 PHE A CA 1
ATOM 956 C C . PHE A 1 123 ? -16.107 4.815 10.859 1.00 95.12 123 PHE A C 1
ATOM 958 O O . PHE A 1 123 ? -17.240 5.012 10.419 1.00 95.12 123 PHE A O 1
ATOM 965 N N . TRP A 1 124 ? -15.148 4.215 10.155 1.00 96.69 124 TRP A N 1
ATOM 966 C CA . TRP A 1 124 ? -15.333 3.697 8.811 1.00 96.69 124 TRP A CA 1
ATOM 967 C C . TRP A 1 124 ? -14.683 2.322 8.683 1.00 96.69 124 TRP A C 1
ATOM 969 O O . TRP A 1 124 ? -13.596 2.085 9.209 1.00 96.69 124 TRP A O 1
ATOM 979 N N . GLU A 1 125 ? -15.355 1.420 7.977 1.00 97.19 125 GLU A N 1
ATOM 980 C CA . GLU A 1 125 ? -14.869 0.078 7.677 1.00 97.19 125 GLU A CA 1
ATOM 981 C C . GLU A 1 125 ? -15.191 -0.249 6.216 1.00 97.19 125 GLU A C 1
ATOM 983 O O . GLU A 1 125 ? -16.313 -0.027 5.753 1.00 97.19 125 GLU A O 1
ATOM 988 N N . GLY A 1 126 ? -14.206 -0.772 5.492 1.00 97.19 126 GLY A N 1
ATOM 989 C CA . GLY A 1 126 ? -14.332 -1.088 4.075 1.00 97.19 126 GLY A CA 1
ATOM 990 C C . GLY A 1 126 ? -13.118 -1.832 3.536 1.00 97.19 126 GLY A C 1
ATOM 991 O O . GLY A 1 126 ? -12.252 -2.276 4.288 1.00 97.19 126 GLY A O 1
ATOM 992 N N . THR A 1 127 ? -13.058 -1.998 2.220 1.00 97.69 127 THR A N 1
ATOM 993 C CA . THR A 1 127 ? -11.901 -2.587 1.538 1.00 97.69 127 THR A CA 1
ATOM 994 C C . THR A 1 127 ? -10.856 -1.520 1.235 1.00 97.69 127 THR A C 1
ATOM 996 O O . THR A 1 127 ? -11.193 -0.348 1.046 1.00 97.69 127 THR A O 1
ATOM 999 N N . ALA A 1 128 ? -9.586 -1.909 1.153 1.00 97.12 128 ALA A N 1
ATOM 1000 C CA . ALA A 1 128 ? -8.498 -0.977 0.873 1.00 97.12 128 ALA A CA 1
ATOM 1001 C C . ALA A 1 128 ? -8.672 -0.212 -0.451 1.00 97.12 128 ALA A C 1
ATOM 1003 O O . ALA A 1 128 ? -8.288 0.951 -0.537 1.00 97.12 128 ALA A O 1
ATOM 1004 N N . ASP A 1 129 ? -9.269 -0.830 -1.473 1.00 96.00 129 ASP A N 1
ATOM 1005 C CA . ASP A 1 129 ? -9.556 -0.170 -2.755 1.00 96.00 129 ASP A CA 1
ATOM 1006 C C . ASP A 1 129 ? -10.663 0.892 -2.687 1.00 96.00 129 ASP A C 1
ATOM 1008 O O . ASP A 1 129 ? -10.718 1.764 -3.548 1.00 96.00 129 ASP A O 1
ATOM 1012 N N . SER A 1 130 ? -11.491 0.868 -1.643 1.00 96.38 130 SER A N 1
ATOM 1013 C CA . SER A 1 130 ? -12.549 1.856 -1.411 1.00 96.38 130 SER A CA 1
ATOM 1014 C C . SER A 1 130 ? -12.097 3.056 -0.569 1.00 96.38 130 SER A C 1
ATOM 1016 O O . SER A 1 130 ? -12.865 4.001 -0.391 1.00 96.38 130 SER A O 1
ATOM 1018 N N . VAL A 1 131 ? -10.863 3.050 -0.046 1.00 95.44 131 VAL A N 1
ATOM 1019 C CA . VAL A 1 131 ? -10.354 4.115 0.839 1.00 95.44 131 VAL A CA 1
ATOM 1020 C C . VAL A 1 131 ? -10.307 5.458 0.116 1.00 95.44 131 VAL A C 1
ATOM 1022 O O . VAL A 1 131 ? -10.859 6.433 0.622 1.00 95.44 131 VAL A O 1
ATOM 1025 N N . ASP A 1 132 ? -9.721 5.505 -1.082 1.00 91.81 132 ASP A N 1
ATOM 1026 C CA . ASP A 1 132 ? -9.573 6.753 -1.844 1.00 91.81 132 ASP A CA 1
ATOM 1027 C C . ASP A 1 132 ? -10.944 7.337 -2.249 1.00 91.81 132 ASP A C 1
ATOM 1029 O O . ASP A 1 132 ? -11.145 8.550 -2.239 1.00 91.81 132 ASP A O 1
ATOM 1033 N N . GLU A 1 133 ? -11.943 6.486 -2.516 1.00 92.50 133 GLU A N 1
ATOM 1034 C CA . GLU A 1 133 ? -13.321 6.917 -2.808 1.00 92.50 133 GLU A CA 1
ATOM 1035 C C . GLU A 1 133 ? -14.018 7.545 -1.589 1.00 92.50 133 GLU A C 1
ATOM 1037 O O . GLU A 1 133 ? -14.923 8.369 -1.734 1.00 92.50 133 GLU A O 1
ATOM 1042 N N . ASN A 1 134 ? -13.588 7.173 -0.381 1.00 93.88 134 ASN A N 1
ATOM 1043 C CA . ASN A 1 134 ? -14.131 7.646 0.890 1.00 93.88 134 ASN A CA 1
ATOM 1044 C C . ASN A 1 134 ? -13.199 8.642 1.599 1.00 93.88 134 ASN A C 1
ATOM 1046 O O . ASN A 1 134 ? -13.480 9.039 2.733 1.00 93.88 134 ASN A O 1
ATOM 1050 N N . GLU A 1 135 ? -12.133 9.101 0.930 1.00 91.81 135 GLU A N 1
ATOM 1051 C CA . GLU A 1 135 ? -11.084 9.946 1.511 1.00 91.81 135 GLU A CA 1
ATOM 1052 C C . GLU A 1 135 ? -11.664 11.200 2.179 1.00 91.81 135 GLU A C 1
ATOM 1054 O O . GLU A 1 135 ? -11.246 11.575 3.268 1.00 91.81 135 GLU A O 1
ATOM 1059 N N . THR A 1 136 ? -12.680 11.828 1.578 1.00 89.50 136 THR A N 1
ATOM 1060 C CA . THR A 1 136 ? -13.302 13.046 2.136 1.00 89.50 136 THR A CA 1
ATOM 1061 C C . THR A 1 136 ? -13.965 12.801 3.494 1.00 89.50 136 THR A C 1
ATOM 1063 O O . THR A 1 136 ? -13.945 13.676 4.356 1.00 89.50 136 THR A O 1
ATOM 1066 N N . ILE A 1 137 ? -14.565 11.623 3.686 1.00 90.94 137 ILE A N 1
ATOM 1067 C CA . ILE A 1 137 ? -15.245 11.254 4.933 1.00 90.94 137 ILE A CA 1
ATOM 1068 C C . ILE A 1 137 ? -14.207 10.792 5.959 1.00 90.94 137 ILE A C 1
ATOM 1070 O O . ILE A 1 137 ? -14.276 11.178 7.119 1.00 90.94 137 ILE A O 1
ATOM 1074 N N . ILE A 1 138 ? -13.216 10.011 5.526 1.00 92.38 138 ILE A N 1
ATOM 1075 C CA . ILE A 1 138 ? -12.121 9.528 6.375 1.00 92.38 138 ILE A CA 1
ATOM 1076 C C . ILE A 1 138 ? -11.291 10.699 6.919 1.00 92.38 138 ILE A C 1
ATOM 1078 O O . ILE A 1 138 ? -11.043 10.761 8.122 1.00 92.38 138 ILE A O 1
ATOM 1082 N N . ASN A 1 139 ? -10.942 11.667 6.067 1.00 91.69 139 ASN A N 1
ATOM 1083 C CA . ASN A 1 139 ? -10.128 12.837 6.406 1.00 91.69 139 ASN A CA 1
ATOM 1084 C C . ASN A 1 139 ? -10.912 13.960 7.111 1.00 91.69 139 ASN A C 1
ATOM 1086 O O . ASN A 1 139 ? -10.388 15.068 7.244 1.00 91.69 139 ASN A O 1
ATOM 1090 N N . SER A 1 140 ? -12.159 13.732 7.544 1.00 90.81 140 SER A N 1
ATOM 1091 C CA . SER A 1 140 ? -12.921 14.760 8.267 1.00 90.81 140 SER A CA 1
ATOM 1092 C C . SER A 1 140 ? -12.318 15.087 9.634 1.00 90.81 140 SER A C 1
ATOM 1094 O O . SER A 1 140 ? -12.507 16.191 10.142 1.00 90.81 140 SER A O 1
ATOM 1096 N N . GLU A 1 141 ? -11.603 14.130 10.224 1.00 91.00 141 GLU A N 1
ATOM 1097 C CA . GLU A 1 141 ? -10.904 14.257 11.497 1.00 91.00 141 GLU A CA 1
ATOM 1098 C C . GLU A 1 141 ? -9.530 13.585 11.415 1.00 91.00 141 GLU A C 1
ATOM 1100 O O . GLU A 1 141 ? -9.176 12.950 10.419 1.00 91.00 141 GLU A O 1
ATOM 1105 N N . GLN A 1 142 ? -8.745 13.734 12.479 1.00 92.50 142 GLN A N 1
ATOM 1106 C CA . GLN A 1 142 ? -7.512 12.983 12.644 1.00 92.50 142 GLN A CA 1
ATOM 1107 C C . GLN A 1 142 ? -7.834 11.493 12.776 1.00 92.50 142 GLN A C 1
ATOM 1109 O O . GLN A 1 142 ? -8.727 11.121 13.537 1.00 92.50 142 GLN A O 1
ATOM 1114 N N . TRP A 1 143 ? -7.114 10.645 12.049 1.00 93.81 143 TRP A N 1
ATOM 1115 C CA . TRP A 1 143 ? -7.430 9.229 11.944 1.00 93.81 143 TRP A CA 1
ATOM 1116 C C . TRP A 1 143 ? -6.216 8.310 11.938 1.00 93.81 143 TRP A C 1
ATOM 1118 O O . TRP A 1 143 ? -5.132 8.702 11.502 1.00 93.81 143 TRP A O 1
ATOM 1128 N N . ASP A 1 144 ? -6.479 7.066 12.336 1.00 94.88 144 ASP A N 1
ATOM 1129 C CA . ASP A 1 144 ? -5.585 5.916 12.251 1.00 94.88 144 ASP A CA 1
ATOM 1130 C C . ASP A 1 144 ? -6.309 4.738 11.599 1.00 94.88 144 ASP A C 1
ATOM 1132 O O . ASP A 1 144 ? -7.488 4.487 11.872 1.00 94.88 144 ASP A O 1
ATOM 1136 N N . ALA A 1 145 ? -5.611 4.042 10.705 1.00 95.75 145 ALA A N 1
ATOM 1137 C CA . ALA A 1 145 ? -6.130 2.909 9.954 1.00 95.75 145 ALA A CA 1
ATOM 1138 C C . ALA A 1 145 ? -5.454 1.612 10.396 1.00 95.75 145 ALA A C 1
ATOM 1140 O O . ALA A 1 145 ? -4.230 1.555 10.538 1.00 95.75 145 ALA A O 1
ATOM 1141 N N . PHE A 1 146 ? -6.255 0.563 10.551 1.00 96.62 146 PHE A N 1
ATOM 1142 C CA . PHE A 1 146 ? -5.819 -0.771 10.942 1.00 96.62 146 PHE A CA 1
ATOM 1143 C C . PHE A 1 146 ? -6.325 -1.823 9.955 1.00 96.62 146 PHE A C 1
ATOM 1145 O O . PHE A 1 146 ? -7.373 -1.643 9.327 1.00 96.62 146 PHE A O 1
ATOM 1152 N N . ASP A 1 147 ? -5.576 -2.913 9.807 1.00 96.25 147 ASP A N 1
ATOM 1153 C CA . ASP A 1 147 ? -6.008 -4.077 9.031 1.00 96.25 147 ASP A CA 1
ATOM 1154 C C . ASP A 1 147 ? -6.923 -5.016 9.842 1.00 96.25 147 ASP A C 1
ATOM 1156 O O . ASP A 1 147 ? -7.294 -4.744 10.986 1.00 96.25 147 ASP A O 1
ATOM 1160 N N . SER A 1 148 ? -7.306 -6.152 9.251 1.00 94.94 148 SER A N 1
ATOM 1161 C CA . SER A 1 148 ? -8.165 -7.135 9.917 1.00 94.94 148 SER A CA 1
ATOM 1162 C C . SER A 1 148 ? -7.567 -7.731 11.191 1.00 94.94 148 SER A C 1
ATOM 1164 O O . SER A 1 148 ? -8.337 -8.134 12.070 1.00 94.94 148 SER A O 1
ATOM 1166 N N . ASP A 1 149 ? -6.237 -7.786 11.268 1.00 94.50 149 ASP A N 1
ATOM 1167 C CA . ASP A 1 149 ? -5.459 -8.381 12.354 1.00 94.50 149 ASP A CA 1
ATOM 1168 C C . ASP A 1 149 ? -5.083 -7.342 13.429 1.00 94.50 149 ASP A C 1
ATOM 1170 O O . ASP A 1 149 ? -4.487 -7.691 14.450 1.00 94.50 149 ASP A O 1
ATOM 1174 N N . GLY A 1 150 ? -5.460 -6.076 13.221 1.00 93.69 150 GLY A N 1
ATOM 1175 C CA . GLY A 1 150 ? -5.201 -4.964 14.130 1.00 93.69 150 GLY A CA 1
ATOM 1176 C C . GLY A 1 150 ? -3.816 -4.341 13.967 1.00 93.69 150 GLY A C 1
ATOM 1177 O O . GLY A 1 150 ? -3.369 -3.604 14.851 1.00 93.69 150 GLY A O 1
ATOM 1178 N N . HIS A 1 151 ? -3.115 -4.606 12.860 1.00 94.94 151 HIS A N 1
ATOM 1179 C CA . HIS A 1 151 ? -1.875 -3.902 12.551 1.00 94.94 151 HIS A CA 1
ATOM 1180 C C . HIS A 1 151 ? -2.180 -2.487 12.083 1.00 94.94 151 HIS A C 1
ATOM 1182 O O . HIS A 1 151 ? -3.067 -2.270 11.263 1.00 94.94 151 HIS A O 1
ATOM 1188 N N . TRP A 1 152 ? -1.405 -1.524 12.570 1.00 95.19 152 TRP A N 1
ATOM 1189 C CA . TRP A 1 152 ? -1.500 -0.134 12.144 1.00 95.19 152 TRP A CA 1
ATOM 1190 C C . TRP A 1 152 ? -0.894 0.037 10.746 1.00 95.19 152 TRP A C 1
ATOM 1192 O O . TRP A 1 152 ? 0.288 -0.245 10.538 1.00 95.19 152 TRP A O 1
ATOM 1202 N N . ILE A 1 153 ? -1.705 0.480 9.786 1.00 95.50 153 ILE A N 1
ATOM 1203 C CA . ILE A 1 153 ? -1.356 0.514 8.355 1.00 95.50 153 ILE A CA 1
ATOM 1204 C C . ILE A 1 153 ? -1.357 1.919 7.748 1.00 95.50 153 ILE A C 1
ATOM 1206 O O . ILE A 1 153 ? -0.881 2.092 6.625 1.00 95.50 153 ILE A O 1
ATOM 1210 N N . GLY A 1 154 ? -1.845 2.929 8.466 1.00 94.56 154 GLY A N 1
ATOM 1211 C CA . GLY A 1 154 ? -1.816 4.312 8.002 1.00 94.56 154 GLY A CA 1
ATOM 1212 C C . GLY A 1 154 ? -2.323 5.297 9.043 1.00 94.56 154 GLY A C 1
ATOM 1213 O O . GLY A 1 154 ? -2.996 4.916 10.000 1.00 94.56 154 GLY A O 1
ATOM 1214 N N . THR A 1 155 ? -2.019 6.574 8.835 1.00 93.81 155 THR A N 1
ATOM 1215 C CA . THR A 1 155 ? -2.449 7.652 9.731 1.00 93.81 155 THR A CA 1
ATOM 1216 C C . THR A 1 155 ? -2.534 8.988 9.010 1.00 93.81 155 THR A C 1
ATOM 1218 O O . THR A 1 155 ? -1.741 9.291 8.120 1.00 93.81 155 THR A O 1
ATOM 1221 N N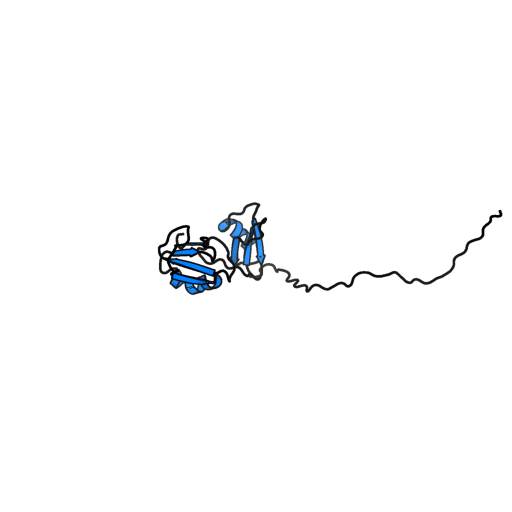 . SER A 1 156 ? -3.460 9.838 9.438 1.00 92.31 156 SER A N 1
ATOM 1222 C CA . SER A 1 156 ? -3.535 11.230 8.981 1.00 92.31 156 SER A CA 1
ATOM 1223 C C . SER A 1 156 ? -2.324 12.082 9.388 1.00 92.31 156 SER A C 1
ATOM 1225 O O . SER A 1 156 ? -2.057 13.098 8.739 1.00 92.31 156 SER A O 1
ATOM 1227 N N . GLU A 1 157 ? -1.577 11.684 10.428 1.00 83.12 157 GLU A N 1
ATOM 1228 C CA . GLU A 1 157 ? -0.395 12.409 10.903 1.00 83.12 157 GLU A CA 1
ATOM 1229 C C . GLU A 1 157 ? 0.778 12.246 9.936 1.00 83.12 157 GLU A C 1
ATOM 1231 O O . GLU A 1 157 ? 1.509 11.267 10.014 1.00 83.12 157 GLU A O 1
ATOM 1236 N N . CYS A 1 158 ? 0.960 13.204 9.021 1.00 58.81 158 CYS A N 1
ATOM 1237 C CA . CYS A 1 158 ? 2.162 13.395 8.194 1.00 58.81 158 CYS A CA 1
ATOM 1238 C C . CYS A 1 158 ? 2.138 14.780 7.533 1.00 58.81 158 CYS A C 1
ATOM 1240 O O . CYS A 1 158 ? 1.074 15.140 6.974 1.00 58.81 158 CYS A O 1
#

Sequence (158 aa):
MAQRNSTPTLSTLNSATNVSSLARESSPKNDISLCEGQTGFIQLIDCNSKQVLAQREGLNDEASFEYLKTNVWNMSKDVVMQFVVQTDHVHPNKFFGAVLKHSLVRVYHNQLTNNEPVGVNPFWEGTADSVDENETIINSEQWDAFDSDGHWIGTSEC

pLDDT: mean 82.93, std 21.52, range [34.28, 98.0]

Foldseek 3Di:
DDDDDDDDDDDDDDDDDDDDDDDPPDDPPPVPPADFQQWAKKFKAFQPPRDGFAIDTDTNHPVRVVCCCPPPDPDDPRIDIDTDRDDQWDDDPFWRGIDGQAWKKFKAAPPPDQFADPPDHGPDIDGPVCCNVCVVVRVPGWMWMATPVGGTTGTPPD